Protein AF-A0A0F3NE92-F1 (afdb_monomer)

Sequence (140 aa):
MVESALRANKIVISDRCVDSTVAYQGYGCGIDLDLIYKLNSLVMGIVPDMTFIIDIDIEKALSRATRNGYESNSMDFYHKVRKGFQRIAEEEKHRCVLLRCDDYEENGICDVYSVHNKIVGLLQGVLHNKMDAASSSVKV

Secondary structure (DSSP, 8-state):
-HHHHHHTT-----SS-HHHHIIIIIIIT---HHHHHHHHHHH-----S-EEEEE--HHHHHHHHHHTTPPP--HHHHHHHHHHHHHHHHH-TTTEEEEEGGGGEETTEE-HHHHHHHHHHHHHHHHHHHHHHHHHTT--

Organism: NCBI:txid1359153

Solvent-accessible surface area (backbone atoms only — not comparable to full-atom values): 8251 Å² total; per-residue (Å²): 110,67,67,63,40,49,76,67,75,44,89,82,87,68,93,71,57,72,68,51,52,47,11,46,43,23,42,33,68,64,42,62,56,70,59,50,54,53,52,46,66,72,68,56,88,69,77,74,80,64,44,82,44,80,46,64,60,64,71,66,50,48,62,55,38,52,77,72,70,52,88,80,76,57,70,68,36,53,53,31,22,52,50,30,48,54,48,49,28,68,76,38,57,90,34,30,45,74,43,54,34,80,83,36,47,58,96,89,39,61,39,65,65,58,52,48,53,51,52,50,54,52,49,51,55,53,53,52,54,52,54,54,53,57,65,62,70,70,77,126

pLDDT: mean 87.6, std 12.62, range [37.44, 98.56]

InterPro domains:
  IPR018094 Thymidylate kinase [TIGR00041] (2-99)
  IPR018095 Thymidylate kinase, conserved site [PS01331] (13-25)
  IPR027417 P-loop containing nucleoside triphosphate hydrolase [G3DSA:3.40.50.300] (1-125)
  IPR027417 P-loop containing nucleoside triphosphate hydrolase [SSF52540] (4-111)
  IPR039430 Thymidylate kinase-like domain [PF02223] (3-98)

Mean predicted aligned error: 6.27 Å

Structure (mmCIF, N/CA/C/O backbone):
data_AF-A0A0F3NE92-F1
#
_entry.id   AF-A0A0F3NE92-F1
#
loop_
_atom_site.group_PDB
_atom_site.id
_atom_site.type_symbol
_atom_site.label_atom_id
_atom_site.label_alt_id
_atom_site.label_comp_id
_atom_site.label_asym_id
_atom_site.label_entity_id
_atom_site.label_seq_id
_atom_site.pdbx_PDB_ins_code
_atom_site.Cartn_x
_atom_site.Cartn_y
_atom_site.Cartn_z
_atom_site.occupancy
_atom_site.B_iso_or_equiv
_atom_site.auth_seq_id
_atom_site.auth_comp_id
_atom_site.auth_asym_id
_atom_site.auth_atom_id
_atom_site.pdbx_PDB_model_num
ATOM 1 N N . MET A 1 1 ? -1.813 -14.435 17.115 1.00 70.44 1 MET A N 1
ATOM 2 C CA . MET A 1 1 ? -1.335 -13.302 17.948 1.00 70.44 1 MET A CA 1
ATOM 3 C C . MET A 1 1 ? -2.145 -12.035 17.698 1.00 70.44 1 MET A C 1
ATOM 5 O O . MET A 1 1 ? -2.629 -11.470 18.670 1.00 70.44 1 MET A O 1
ATOM 9 N N . VAL A 1 2 ? -2.343 -11.624 16.436 1.00 86.12 2 VAL A N 1
ATOM 10 C CA . VAL A 1 2 ? -3.159 -10.443 16.080 1.00 86.12 2 VAL A CA 1
ATOM 11 C C . VAL A 1 2 ? -4.584 -10.539 16.638 1.00 86.12 2 VAL A C 1
ATOM 13 O O . VAL A 1 2 ? -4.981 -9.665 17.400 1.00 86.12 2 VAL A O 1
ATOM 16 N N . GLU A 1 3 ? -5.314 -11.632 16.380 1.00 86.00 3 GLU A N 1
ATOM 17 C CA . GLU A 1 3 ? -6.685 -11.807 16.902 1.00 86.00 3 GLU A CA 1
ATOM 18 C C . GLU A 1 3 ? -6.780 -11.664 18.422 1.00 86.00 3 GLU A C 1
ATOM 20 O O . GLU A 1 3 ? -7.681 -11.010 18.935 1.00 86.00 3 GLU A O 1
ATOM 25 N N . SER A 1 4 ? -5.843 -12.265 19.158 1.00 89.19 4 SER A N 1
ATOM 26 C CA . SER A 1 4 ? -5.825 -12.214 20.621 1.00 89.19 4 SER A CA 1
ATOM 27 C C . SER A 1 4 ? -5.629 -10.786 21.136 1.00 89.19 4 SER A C 1
ATOM 29 O O . SER A 1 4 ? -6.253 -10.403 22.121 1.00 89.19 4 SER A O 1
ATOM 31 N N . ALA A 1 5 ? -4.789 -9.988 20.468 1.00 92.50 5 ALA A N 1
ATOM 32 C CA . ALA A 1 5 ? -4.579 -8.584 20.810 1.00 92.50 5 ALA A CA 1
ATOM 33 C C . ALA A 1 5 ? -5.812 -7.727 20.484 1.00 92.50 5 ALA A C 1
ATOM 35 O O . ALA A 1 5 ? -6.217 -6.914 21.313 1.00 92.50 5 ALA A O 1
ATOM 36 N N . LEU A 1 6 ? -6.446 -7.963 19.331 1.00 90.25 6 LEU A N 1
ATOM 37 C CA . LEU A 1 6 ? -7.682 -7.278 18.944 1.00 90.25 6 LEU A CA 1
ATOM 38 C C . LEU A 1 6 ? -8.830 -7.589 19.916 1.00 90.25 6 LEU A C 1
ATOM 40 O O . LEU A 1 6 ? -9.506 -6.673 20.369 1.00 90.25 6 LEU A O 1
ATOM 44 N N . ARG A 1 7 ? -8.996 -8.854 20.332 1.00 90.38 7 ARG A N 1
ATOM 45 C CA . ARG A 1 7 ? -9.980 -9.251 21.363 1.00 90.38 7 ARG A CA 1
ATOM 46 C C . ARG A 1 7 ? -9.712 -8.615 22.729 1.00 90.38 7 ARG A C 1
ATOM 48 O O . ARG A 1 7 ? -10.632 -8.477 23.525 1.00 90.38 7 ARG A O 1
ATOM 55 N N . ALA A 1 8 ? -8.468 -8.227 23.001 1.00 93.62 8 ALA A N 1
ATOM 56 C CA . ALA A 1 8 ? -8.081 -7.485 24.197 1.00 93.62 8 ALA A CA 1
ATOM 57 C C . ALA A 1 8 ? -8.192 -5.955 24.020 1.00 93.62 8 ALA A C 1
ATOM 59 O O . ALA A 1 8 ? -7.600 -5.218 24.809 1.00 93.62 8 ALA A O 1
ATOM 60 N N . ASN A 1 9 ? -8.907 -5.476 22.992 1.00 88.88 9 ASN A N 1
ATOM 61 C CA . ASN A 1 9 ? -9.089 -4.059 22.653 1.00 88.88 9 ASN A CA 1
ATOM 62 C C . ASN A 1 9 ? -7.770 -3.286 22.477 1.00 88.88 9 ASN A C 1
ATOM 64 O O . ASN A 1 9 ? -7.682 -2.100 22.796 1.00 88.88 9 ASN A O 1
ATOM 68 N N . LYS A 1 10 ? -6.723 -3.953 21.978 1.00 91.56 10 LYS A N 1
ATOM 69 C CA . LYS A 1 10 ? -5.442 -3.307 21.673 1.00 91.56 10 LYS A CA 1
ATOM 70 C C . LYS A 1 10 ? -5.392 -2.856 20.220 1.00 91.56 10 LYS A C 1
ATOM 72 O O . LYS A 1 10 ? -5.895 -3.536 19.330 1.00 91.56 10 LYS A O 1
ATOM 77 N N . ILE A 1 11 ? -4.689 -1.752 19.986 1.00 90.94 11 ILE A N 1
ATOM 78 C CA . ILE A 1 11 ? -4.276 -1.344 18.642 1.00 90.94 11 ILE A CA 1
ATOM 79 C C . ILE A 1 11 ? -3.140 -2.268 18.193 1.00 90.94 11 ILE A C 1
ATOM 81 O O . ILE A 1 11 ? -2.167 -2.462 18.924 1.00 90.94 11 ILE A O 1
ATOM 85 N N . VAL A 1 12 ? -3.263 -2.826 16.990 1.00 93.00 12 VAL A N 1
ATOM 86 C CA . VAL A 1 12 ? -2.218 -3.629 16.349 1.00 93.00 12 VAL A CA 1
ATOM 87 C C . VAL A 1 12 ? -1.703 -2.871 15.133 1.00 93.00 12 VAL A C 1
ATOM 89 O O . VAL A 1 12 ? -2.475 -2.528 14.243 1.00 93.00 12 VAL A O 1
ATOM 92 N N . ILE A 1 13 ? -0.396 -2.626 15.098 1.00 93.44 13 ILE A N 1
ATOM 93 C CA . ILE A 1 13 ? 0.297 -2.052 13.943 1.00 93.44 13 ILE A CA 1
ATOM 94 C C . ILE A 1 13 ? 1.075 -3.184 13.282 1.00 93.44 13 ILE A C 1
ATOM 96 O O . ILE A 1 13 ? 1.811 -3.904 13.956 1.00 93.44 13 ILE A O 1
ATOM 100 N N . SER A 1 14 ? 0.890 -3.343 11.976 1.00 93.81 14 SER A N 1
ATOM 101 C CA . SER A 1 14 ? 1.575 -4.354 11.174 1.00 93.81 14 SER A CA 1
ATOM 102 C C . SER A 1 14 ? 2.346 -3.676 10.052 1.00 93.81 14 SER A C 1
ATOM 104 O O . SER A 1 14 ? 1.795 -2.825 9.354 1.00 93.81 14 SER A O 1
ATOM 106 N N . ASP A 1 15 ? 3.602 -4.075 9.862 1.00 94.31 15 ASP A N 1
ATOM 107 C CA . ASP A 1 15 ? 4.331 -3.784 8.631 1.00 94.31 15 ASP A CA 1
ATOM 108 C C . ASP A 1 15 ? 3.927 -4.835 7.593 1.00 94.31 15 ASP A C 1
ATOM 110 O O . ASP A 1 15 ? 4.230 -6.021 7.743 1.00 94.31 15 ASP A O 1
ATOM 114 N N . ARG A 1 16 ? 3.192 -4.384 6.569 1.00 94.06 16 ARG A N 1
ATOM 115 C CA . ARG A 1 16 ? 2.510 -5.201 5.549 1.00 94.06 16 ARG A CA 1
ATOM 116 C C . ARG A 1 16 ? 1.345 -6.040 6.087 1.00 94.06 16 ARG A C 1
ATOM 118 O O . ARG A 1 16 ? 1.194 -6.295 7.282 1.00 94.06 16 ARG A O 1
ATOM 125 N N . CYS A 1 17 ? 0.477 -6.434 5.157 1.00 93.56 17 CYS A N 1
ATOM 126 C CA . CYS A 1 17 ? -0.669 -7.321 5.365 1.00 93.56 17 CYS A CA 1
ATOM 127 C C . CYS A 1 17 ? -1.148 -7.862 3.997 1.00 93.56 17 CYS A C 1
ATOM 129 O O . CYS A 1 17 ? -0.376 -7.872 3.036 1.00 93.56 17 CYS A O 1
ATOM 131 N N . VAL A 1 18 ? -2.417 -8.270 3.882 1.00 93.31 18 VAL A N 1
ATOM 132 C CA . VAL A 1 18 ? -3.021 -8.883 2.680 1.00 93.31 18 VAL A CA 1
ATOM 133 C C . VAL A 1 18 ? -2.810 -8.090 1.394 1.00 93.31 18 VAL A C 1
ATOM 135 O O . VAL A 1 18 ? -2.535 -8.680 0.349 1.00 93.31 18 VAL A O 1
ATOM 138 N N . ASP A 1 19 ? -2.851 -6.760 1.478 1.00 96.19 19 ASP A N 1
ATOM 139 C CA . ASP A 1 19 ? -2.682 -5.869 0.327 1.00 96.19 19 ASP A CA 1
ATOM 140 C C . ASP A 1 19 ? -1.292 -6.028 -0.313 1.00 96.19 19 ASP A C 1
ATOM 142 O O . ASP A 1 19 ? -1.137 -5.908 -1.526 1.00 96.19 19 ASP A O 1
ATOM 146 N N . SER A 1 20 ? -0.272 -6.380 0.481 1.00 96.38 20 SER A N 1
ATOM 147 C CA . SER A 1 20 ? 1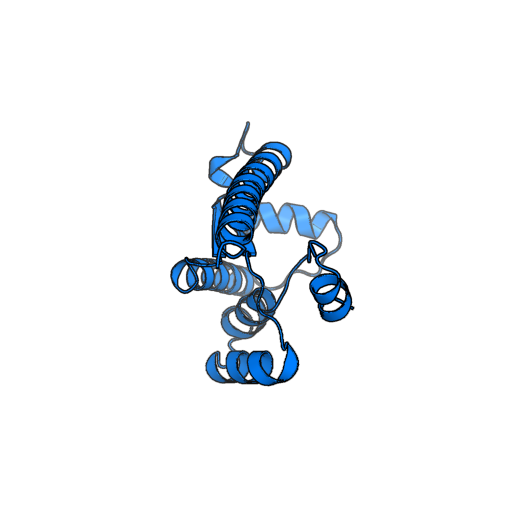.067 -6.668 -0.045 1.00 96.38 20 SER A CA 1
ATOM 148 C C . SER A 1 20 ? 1.098 -7.947 -0.873 1.00 96.38 20 SER A C 1
ATOM 150 O O . SER A 1 20 ? 1.756 -7.968 -1.909 1.00 96.38 20 SER A O 1
ATOM 152 N N . THR A 1 21 ? 0.375 -8.997 -0.475 1.00 96.00 21 THR A N 1
ATOM 153 C CA . THR A 1 21 ? 0.271 -10.223 -1.281 1.00 96.00 21 THR A CA 1
ATOM 154 C C . THR A 1 21 ? -0.399 -9.925 -2.617 1.00 96.00 21 THR A C 1
ATOM 156 O O . THR A 1 21 ? 0.104 -10.343 -3.656 1.00 96.00 21 THR A O 1
ATOM 159 N N . VAL A 1 22 ? -1.482 -9.144 -2.607 1.00 97.12 22 VAL A N 1
ATOM 160 C CA . VAL A 1 22 ? -2.185 -8.726 -3.829 1.00 97.12 22 VAL A CA 1
ATOM 161 C C . VAL A 1 22 ? -1.252 -7.932 -4.750 1.00 97.12 22 VAL A C 1
ATOM 163 O O . VAL A 1 22 ? -1.119 -8.269 -5.924 1.00 97.12 22 VAL A O 1
ATOM 166 N N . ALA A 1 23 ? -0.548 -6.922 -4.232 1.00 98.06 23 ALA A N 1
ATOM 167 C CA . ALA A 1 23 ? 0.344 -6.091 -5.039 1.00 98.06 23 ALA A CA 1
ATOM 168 C C . ALA A 1 23 ? 1.556 -6.868 -5.582 1.00 98.06 23 ALA A C 1
ATOM 170 O O . ALA A 1 23 ? 1.849 -6.806 -6.774 1.00 98.06 23 ALA A O 1
ATOM 171 N N . TYR A 1 24 ? 2.260 -7.622 -4.736 1.00 97.06 24 TYR A N 1
ATOM 172 C CA . TYR A 1 24 ? 3.477 -8.324 -5.150 1.00 97.06 24 TYR A CA 1
ATOM 173 C C . TYR A 1 24 ? 3.182 -9.564 -5.988 1.00 97.06 24 TYR A C 1
ATOM 175 O O . TYR A 1 24 ? 3.768 -9.728 -7.053 1.00 97.06 24 TYR A O 1
ATOM 183 N N . GLN A 1 25 ? 2.273 -10.427 -5.537 1.00 97.44 25 GLN A N 1
ATOM 184 C CA . GLN A 1 25 ? 2.011 -11.688 -6.226 1.00 97.44 25 GLN A CA 1
ATOM 185 C C . GLN A 1 25 ? 1.014 -11.520 -7.367 1.00 97.44 25 GLN A C 1
ATOM 187 O O . GLN A 1 25 ? 1.208 -12.080 -8.442 1.00 97.44 25 GLN A O 1
ATOM 192 N N . GLY A 1 26 ? -0.021 -10.710 -7.163 1.00 98.06 2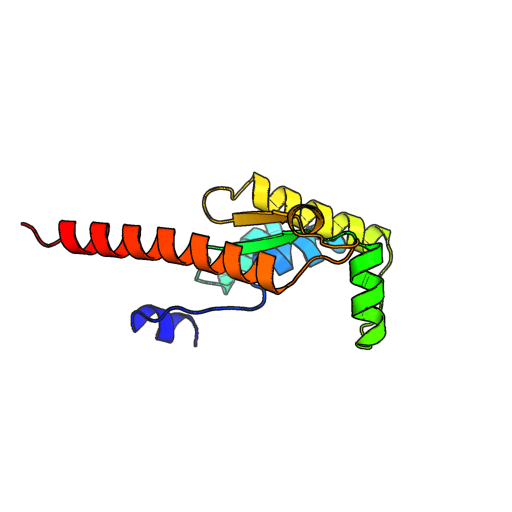6 GLY A N 1
ATOM 193 C CA . GLY A 1 26 ? -1.027 -10.461 -8.186 1.00 98.06 26 GLY A CA 1
ATOM 194 C C . GLY A 1 26 ? -0.478 -9.593 -9.303 1.00 98.06 26 GLY A C 1
ATOM 195 O O . GLY A 1 26 ? -0.307 -10.037 -10.433 1.00 98.06 26 GLY A O 1
ATOM 196 N N . TYR A 1 27 ? -0.132 -8.350 -8.973 1.00 98.06 27 TYR A N 1
ATOM 197 C CA . TYR A 1 27 ? 0.348 -7.410 -9.983 1.00 98.06 27 TYR A CA 1
ATOM 198 C C . TYR A 1 27 ? 1.801 -7.673 -10.383 1.00 98.06 27 TYR A C 1
ATOM 200 O O . TYR A 1 27 ? 2.102 -7.719 -11.573 1.00 98.06 27 TYR A O 1
ATOM 208 N N . GLY A 1 28 ? 2.705 -7.850 -9.415 1.00 97.19 28 GLY A N 1
ATOM 209 C CA . GLY A 1 28 ? 4.128 -8.065 -9.690 1.00 97.19 28 GLY A CA 1
ATOM 210 C C . GLY A 1 28 ? 4.402 -9.376 -10.431 1.00 97.19 28 GLY A C 1
ATOM 211 O O . GLY A 1 28 ? 4.994 -9.358 -11.511 1.00 97.19 28 GLY A O 1
ATOM 212 N N . CYS A 1 29 ? 3.947 -10.503 -9.877 1.00 96.50 29 CYS A N 1
ATOM 213 C CA . CYS A 1 29 ? 4.180 -11.838 -10.444 1.00 96.50 29 CYS A CA 1
ATOM 214 C C . CYS A 1 29 ? 3.126 -12.283 -11.473 1.00 96.50 29 CYS A C 1
ATOM 216 O O . CYS A 1 29 ? 3.335 -13.292 -12.142 1.00 96.50 29 CYS A O 1
ATOM 218 N N . GLY A 1 30 ? 2.011 -11.560 -11.621 1.00 96.75 30 GLY A N 1
ATOM 219 C CA . GLY A 1 30 ? 0.955 -11.900 -12.580 1.00 96.75 30 GLY A CA 1
ATOM 220 C C . GLY A 1 30 ? 0.075 -13.080 -12.161 1.00 96.75 30 GLY A C 1
ATOM 221 O O . GLY A 1 30 ? -0.523 -13.721 -13.024 1.00 96.75 30 GLY A O 1
ATOM 222 N N . ILE A 1 31 ? 0.011 -13.405 -10.866 1.00 97.88 31 ILE A N 1
ATOM 223 C CA . ILE A 1 31 ? -0.911 -14.428 -10.359 1.00 97.88 31 ILE A CA 1
ATOM 224 C C . ILE A 1 31 ? -2.343 -13.887 -10.422 1.00 97.88 31 ILE A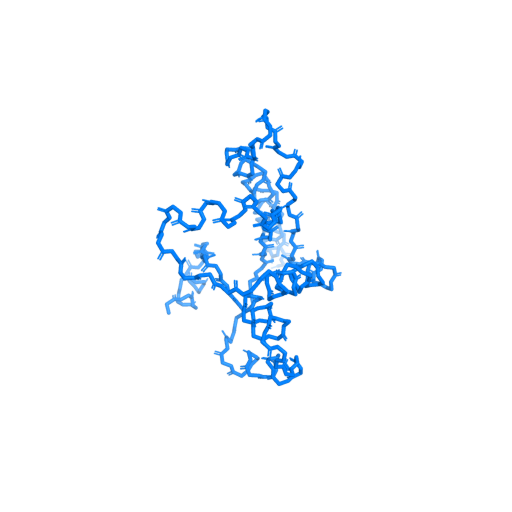 C 1
ATOM 226 O O . ILE A 1 31 ? -2.591 -12.709 -10.169 1.00 97.88 31 ILE A O 1
ATOM 230 N N . ASP A 1 32 ? -3.290 -14.765 -10.745 1.00 97.88 32 ASP A N 1
ATOM 231 C CA . ASP A 1 32 ? -4.710 -14.434 -10.799 1.00 97.88 32 ASP A CA 1
ATOM 232 C C . ASP A 1 32 ? -5.204 -13.778 -9.493 1.00 97.88 32 ASP A C 1
ATOM 234 O O . ASP A 1 32 ? -5.011 -14.306 -8.391 1.00 97.88 32 ASP A O 1
ATOM 238 N N . LEU A 1 33 ? -5.822 -12.598 -9.619 1.00 96.69 33 LEU A N 1
ATOM 239 C CA . LEU A 1 33 ? -6.252 -11.800 -8.470 1.00 96.69 33 LEU A CA 1
ATOM 240 C C . LEU A 1 33 ? -7.404 -12.470 -7.722 1.00 96.69 33 LEU A C 1
ATOM 242 O O . LEU A 1 33 ? -7.396 -12.473 -6.491 1.00 96.69 33 LEU A O 1
ATOM 246 N N . ASP A 1 34 ? -8.344 -13.090 -8.437 1.00 96.75 34 ASP A N 1
ATOM 247 C CA . ASP A 1 34 ? -9.482 -13.781 -7.826 1.00 96.75 34 ASP A CA 1
ATOM 248 C C . ASP A 1 34 ? -9.008 -14.960 -6.970 1.00 96.75 34 ASP A C 1
ATOM 250 O O . ASP A 1 34 ? -9.478 -15.153 -5.843 1.00 96.75 34 ASP A O 1
ATOM 254 N N . LEU A 1 35 ? -8.008 -15.707 -7.450 1.00 96.88 35 LEU A N 1
ATOM 255 C CA . LEU A 1 35 ? -7.335 -16.738 -6.670 1.00 96.88 35 LEU A CA 1
ATOM 256 C C . LEU A 1 35 ? -6.689 -16.164 -5.402 1.00 96.88 35 LEU A C 1
ATOM 258 O O . LEU A 1 35 ? -6.885 -16.725 -4.322 1.00 96.88 35 LEU A O 1
ATOM 262 N N . ILE A 1 36 ? -5.948 -15.056 -5.498 1.00 96.31 36 ILE A N 1
ATOM 263 C CA . ILE A 1 36 ? -5.317 -14.427 -4.326 1.00 96.31 36 ILE A CA 1
ATOM 264 C C . ILE A 1 36 ? -6.372 -13.972 -3.316 1.00 96.31 36 ILE A C 1
ATOM 266 O O . ILE A 1 36 ? -6.235 -14.260 -2.127 1.00 96.31 36 ILE A O 1
ATOM 270 N N . TYR A 1 37 ? -7.432 -13.293 -3.758 1.00 93.44 37 TYR A N 1
ATOM 271 C CA . TYR A 1 37 ? -8.499 -12.836 -2.867 1.00 93.44 37 TYR A CA 1
ATOM 272 C C . TYR A 1 37 ? -9.211 -14.005 -2.191 1.00 93.44 37 TYR A C 1
ATOM 274 O O . TYR A 1 37 ? -9.476 -13.949 -0.988 1.00 93.44 37 TYR A O 1
ATOM 282 N N . LYS A 1 38 ? -9.453 -15.097 -2.923 1.00 94.19 38 LYS A N 1
ATOM 283 C CA . LYS A 1 38 ? -10.031 -16.322 -2.367 1.00 94.19 38 LYS A CA 1
ATOM 284 C C . LYS A 1 38 ? -9.113 -16.976 -1.333 1.00 94.19 38 LYS A C 1
ATOM 286 O O . LYS A 1 38 ? -9.587 -17.413 -0.293 1.00 94.19 38 LYS A O 1
ATOM 291 N N . LEU A 1 39 ? -7.807 -17.044 -1.583 1.00 94.38 39 LEU A N 1
ATOM 292 C CA . LEU A 1 39 ? -6.857 -17.594 -0.611 1.00 94.38 39 LEU A CA 1
ATOM 293 C C . LEU A 1 39 ? -6.746 -16.702 0.630 1.00 94.38 39 LEU A C 1
ATOM 295 O O . LEU A 1 39 ? -6.782 -17.202 1.753 1.00 94.38 39 LEU A O 1
ATOM 299 N N . ASN A 1 40 ? -6.679 -15.384 0.441 1.00 91.44 40 ASN A N 1
ATOM 300 C CA . ASN A 1 40 ? -6.641 -14.429 1.542 1.00 91.44 40 ASN A CA 1
ATOM 301 C C . ASN A 1 40 ? -7.897 -14.538 2.418 1.00 91.44 40 ASN A C 1
ATOM 303 O O . ASN A 1 40 ? -7.768 -14.566 3.640 1.00 91.44 40 ASN A O 1
ATOM 307 N N . SER A 1 41 ? -9.092 -14.659 1.830 1.00 89.31 41 SER A N 1
ATOM 308 C CA . SER A 1 41 ? -10.339 -14.782 2.600 1.00 89.31 41 SER A CA 1
ATOM 309 C C . SER A 1 41 ? -10.437 -16.091 3.389 1.00 89.31 41 SER A C 1
ATOM 311 O O . SER A 1 41 ? -11.028 -16.106 4.466 1.00 89.31 41 SER A O 1
ATOM 313 N N . LEU A 1 42 ? -9.812 -17.168 2.903 1.00 90.44 42 LEU A N 1
ATOM 314 C CA . LEU A 1 42 ? -9.756 -18.452 3.605 1.00 90.44 42 LEU A CA 1
ATOM 315 C C . LEU A 1 42 ? -8.762 -18.460 4.775 1.00 90.44 42 LEU A C 1
ATOM 317 O O . LEU A 1 42 ? -8.990 -19.172 5.750 1.00 90.44 42 LEU A O 1
ATOM 321 N N . VAL A 1 43 ? -7.657 -17.713 4.676 1.00 88.19 43 VAL A N 1
ATOM 322 C CA . VAL A 1 43 ? -6.524 -17.830 5.615 1.00 88.19 43 VAL A CA 1
ATOM 323 C C . VAL A 1 43 ? -6.445 -16.677 6.615 1.00 88.19 43 VAL A C 1
ATOM 325 O O . VAL A 1 43 ? -6.081 -16.898 7.766 1.00 88.19 43 VAL A O 1
ATOM 328 N N . MET A 1 44 ? -6.744 -15.443 6.201 1.00 82.19 44 MET A N 1
ATOM 329 C CA . MET A 1 44 ? -6.360 -14.263 6.985 1.00 82.19 44 MET A CA 1
ATOM 330 C C . MET A 1 44 ? -7.321 -13.919 8.118 1.00 82.19 44 MET A C 1
ATOM 332 O O . MET A 1 44 ? -6.876 -13.293 9.075 1.00 82.19 44 MET A O 1
ATOM 336 N N . GLY A 1 45 ? -8.600 -14.312 8.037 1.00 77.06 45 GLY A N 1
ATOM 337 C CA . GLY A 1 45 ? -9.612 -14.164 9.102 1.00 77.06 45 GLY A CA 1
ATOM 338 C C . GLY A 1 45 ? -9.898 -12.733 9.598 1.00 77.06 45 GLY A C 1
ATOM 339 O O . GLY A 1 45 ? -10.856 -12.515 10.334 1.00 77.06 45 GLY A O 1
ATOM 340 N N . ILE A 1 46 ? -9.080 -11.756 9.202 1.00 85.06 46 ILE A N 1
ATOM 341 C CA . ILE A 1 46 ? -9.044 -10.374 9.666 1.00 85.06 46 ILE A CA 1
ATOM 342 C C . ILE A 1 46 ? -8.662 -9.495 8.477 1.00 85.06 46 ILE A C 1
ATOM 344 O O . ILE A 1 46 ? -7.731 -9.806 7.728 1.00 85.06 46 ILE A O 1
ATOM 348 N N . VAL A 1 47 ? -9.345 -8.362 8.350 1.00 88.38 47 VAL A N 1
ATOM 349 C CA . VAL A 1 47 ? -8.994 -7.281 7.426 1.00 88.38 47 VAL A CA 1
ATOM 350 C C . VAL A 1 47 ? -8.603 -6.059 8.261 1.00 88.38 47 VAL A C 1
ATOM 352 O O . VAL A 1 47 ? -9.276 -5.789 9.259 1.00 88.38 47 VAL A O 1
ATOM 355 N N . PRO A 1 48 ? -7.524 -5.330 7.915 1.00 92.56 48 PRO A N 1
ATOM 356 C CA . PRO A 1 48 ? -7.168 -4.107 8.625 1.00 92.56 48 PRO A CA 1
ATOM 357 C C . PRO A 1 48 ? -8.300 -3.075 8.577 1.00 92.56 48 PRO A C 1
ATOM 359 O O . PRO A 1 48 ? -8.857 -2.821 7.511 1.00 92.56 48 PRO A O 1
ATOM 362 N N . ASP A 1 49 ? -8.578 -2.424 9.710 1.00 92.88 49 ASP A N 1
ATOM 363 C CA . ASP A 1 49 ? -9.462 -1.250 9.753 1.00 92.88 49 ASP A CA 1
ATOM 364 C C . ASP A 1 49 ? -8.922 -0.100 8.890 1.00 92.88 49 ASP A C 1
ATOM 366 O O . ASP A 1 49 ? -9.685 0.694 8.345 1.00 92.88 49 ASP A O 1
ATOM 370 N N . MET A 1 50 ? -7.592 0.015 8.811 1.00 95.12 50 MET A N 1
ATOM 371 C CA . MET A 1 50 ? -6.907 1.065 8.074 1.00 95.12 50 MET A CA 1
ATOM 372 C C . MET A 1 50 ? -5.557 0.570 7.549 1.00 95.12 50 MET A C 1
ATOM 374 O O . MET A 1 50 ? -4.772 -0.018 8.293 1.00 95.12 50 MET A O 1
ATOM 378 N N . THR A 1 51 ? -5.275 0.855 6.281 1.00 96.75 51 THR A N 1
ATOM 379 C CA . THR A 1 51 ? -4.002 0.583 5.608 1.00 96.75 51 THR A CA 1
ATOM 380 C C . THR A 1 51 ? -3.440 1.891 5.061 1.00 96.75 51 THR A C 1
ATOM 382 O O . THR A 1 51 ? -4.091 2.573 4.270 1.00 96.75 51 THR A O 1
ATOM 385 N N . PHE A 1 52 ? -2.204 2.227 5.428 1.00 97.31 52 PHE A N 1
ATOM 386 C CA . PHE A 1 52 ? -1.479 3.344 4.823 1.00 97.31 52 PHE A CA 1
ATOM 387 C C . PHE A 1 52 ? -0.539 2.820 3.743 1.00 97.31 52 PHE A C 1
ATOM 389 O O . PHE A 1 52 ? 0.345 2.011 4.019 1.00 97.31 52 PHE A O 1
ATOM 396 N N . ILE A 1 53 ? -0.732 3.286 2.514 1.00 97.62 53 ILE A N 1
ATOM 397 C CA . ILE A 1 53 ? 0.097 2.932 1.364 1.00 97.62 53 ILE A CA 1
ATOM 398 C C . ILE A 1 53 ? 1.004 4.120 1.077 1.00 97.62 53 ILE A C 1
ATOM 400 O O . ILE A 1 53 ? 0.534 5.176 0.665 1.00 97.62 53 ILE A O 1
ATOM 404 N N . ILE A 1 54 ? 2.301 3.944 1.306 1.00 95.62 54 ILE A N 1
ATOM 405 C CA . ILE A 1 54 ? 3.309 4.977 1.068 1.00 95.62 54 ILE A CA 1
ATOM 406 C C . ILE A 1 54 ? 3.794 4.836 -0.380 1.00 95.62 54 ILE A C 1
ATOM 408 O O . ILE A 1 54 ? 4.561 3.926 -0.695 1.00 95.62 54 ILE A O 1
ATOM 412 N N . ASP A 1 55 ? 3.305 5.706 -1.263 1.00 95.69 55 ASP A N 1
ATOM 413 C CA . ASP A 1 55 ? 3.659 5.727 -2.683 1.00 95.69 55 ASP A CA 1
ATOM 414 C C . ASP A 1 55 ? 4.923 6.555 -2.905 1.00 95.69 55 ASP A C 1
ATOM 416 O O . ASP A 1 55 ? 4.929 7.766 -2.698 1.00 95.69 55 ASP A O 1
ATOM 420 N N . ILE A 1 56 ? 5.989 5.899 -3.349 1.00 92.12 56 ILE A N 1
ATOM 421 C CA . ILE A 1 56 ? 7.295 6.506 -3.600 1.00 92.12 56 ILE A CA 1
ATOM 422 C C . ILE A 1 56 ? 7.733 6.207 -5.031 1.00 92.12 56 ILE A C 1
ATOM 424 O O . ILE A 1 56 ? 7.416 5.154 -5.592 1.00 92.12 56 ILE A O 1
ATOM 428 N N . ASP A 1 57 ? 8.486 7.132 -5.621 1.00 91.06 57 ASP A N 1
ATOM 429 C CA . ASP A 1 57 ? 9.174 6.865 -6.874 1.00 91.06 57 ASP A CA 1
ATOM 430 C C . ASP A 1 57 ? 10.071 5.613 -6.786 1.00 91.06 57 ASP A C 1
ATOM 432 O O . ASP A 1 57 ? 10.758 5.377 -5.788 1.00 91.06 57 ASP A O 1
ATOM 436 N N . ILE A 1 58 ? 10.049 4.792 -7.838 1.00 92.06 58 ILE A N 1
ATOM 437 C CA . ILE A 1 58 ? 10.697 3.475 -7.834 1.00 92.06 58 ILE A CA 1
ATOM 438 C C . ILE A 1 58 ? 12.215 3.622 -7.814 1.00 92.06 58 ILE A C 1
ATOM 440 O O . ILE A 1 58 ? 12.878 2.885 -7.086 1.00 92.06 58 ILE A O 1
ATOM 444 N N . GLU A 1 59 ? 12.779 4.584 -8.545 1.00 89.44 59 GLU A N 1
ATOM 445 C CA . GLU A 1 59 ? 14.227 4.801 -8.561 1.00 89.44 59 GLU A CA 1
ATOM 446 C C . GLU A 1 59 ? 14.708 5.267 -7.183 1.00 89.44 59 GLU A C 1
ATOM 448 O O . GLU A 1 59 ? 15.677 4.724 -6.634 1.00 89.44 59 GLU A O 1
ATOM 453 N N . LYS A 1 60 ? 13.970 6.201 -6.562 1.00 88.25 60 LYS A N 1
ATOM 454 C CA . LYS A 1 60 ? 14.222 6.633 -5.176 1.00 88.25 60 LYS A CA 1
ATOM 455 C C . LYS A 1 60 ? 14.126 5.458 -4.194 1.00 88.25 60 LYS A C 1
ATOM 457 O O . LYS A 1 60 ? 14.972 5.330 -3.304 1.00 88.25 60 LYS A O 1
ATOM 462 N N . ALA A 1 61 ? 13.127 4.587 -4.343 1.00 88.62 61 ALA A N 1
ATOM 463 C CA . ALA A 1 61 ? 12.934 3.422 -3.481 1.00 88.62 61 ALA A CA 1
ATOM 464 C C . ALA A 1 61 ? 14.056 2.385 -3.627 1.00 88.62 61 ALA A C 1
ATOM 466 O O . ALA A 1 61 ? 14.579 1.897 -2.623 1.00 88.62 61 ALA A O 1
ATOM 467 N N . LEU A 1 62 ? 14.473 2.082 -4.858 1.00 87.81 62 LEU A N 1
ATOM 468 C CA . LEU A 1 62 ? 15.540 1.119 -5.130 1.00 87.81 62 LEU A CA 1
ATOM 469 C C . LEU A 1 62 ? 16.899 1.621 -4.655 1.00 87.81 62 LEU A C 1
ATOM 471 O O . LEU A 1 62 ? 17.646 0.859 -4.049 1.00 87.81 62 LEU A O 1
ATOM 475 N N . SER A 1 63 ? 17.188 2.913 -4.816 1.00 85.62 63 SER A N 1
ATOM 476 C CA . SER A 1 63 ? 18.382 3.542 -4.237 1.00 85.62 63 SER A CA 1
ATOM 477 C C . SER A 1 63 ? 18.485 3.307 -2.720 1.00 85.62 63 SER A C 1
ATOM 479 O O . SER A 1 63 ? 19.566 3.018 -2.199 1.00 85.62 63 SER A O 1
ATOM 481 N N . ARG A 1 64 ? 17.351 3.350 -2.002 1.00 82.69 64 ARG A N 1
ATOM 482 C CA . ARG A 1 64 ? 17.281 3.037 -0.563 1.00 82.69 64 ARG A CA 1
ATOM 483 C C . ARG A 1 64 ? 17.419 1.534 -0.291 1.00 82.69 64 ARG A C 1
ATOM 485 O O . ARG A 1 64 ? 18.140 1.155 0.627 1.00 82.69 64 ARG A O 1
ATOM 492 N N . ALA A 1 65 ? 16.757 0.684 -1.074 1.00 81.56 65 ALA A N 1
ATOM 493 C CA . ALA A 1 65 ? 16.747 -0.767 -0.876 1.00 81.56 65 ALA A CA 1
ATOM 494 C C . ALA A 1 65 ? 18.120 -1.418 -1.121 1.00 81.56 65 ALA A C 1
ATOM 496 O O . ALA A 1 65 ? 18.555 -2.246 -0.321 1.00 81.56 65 ALA A O 1
ATOM 497 N N . THR A 1 66 ? 18.836 -0.993 -2.167 1.00 76.25 66 THR A N 1
ATOM 498 C CA . THR A 1 66 ? 20.177 -1.498 -2.502 1.00 76.25 66 THR A CA 1
ATOM 499 C C . THR A 1 66 ? 21.179 -1.219 -1.382 1.00 76.25 66 THR A C 1
ATOM 501 O O . THR A 1 66 ? 21.996 -2.076 -1.057 1.00 76.25 66 THR A O 1
ATOM 504 N N . ARG A 1 67 ? 21.080 -0.058 -0.717 1.00 74.44 67 ARG A N 1
ATOM 505 C CA . ARG A 1 67 ? 21.907 0.262 0.465 1.00 74.44 67 ARG A CA 1
ATOM 506 C C . ARG A 1 67 ? 21.678 -0.701 1.633 1.00 74.44 67 ARG A C 1
ATOM 508 O O . ARG A 1 67 ? 22.580 -0.887 2.440 1.00 74.44 67 ARG A O 1
ATOM 515 N N . ASN A 1 68 ? 20.499 -1.317 1.697 1.00 71.31 68 ASN A N 1
ATOM 516 C CA . ASN A 1 68 ? 20.103 -2.252 2.746 1.00 71.31 68 ASN A CA 1
ATOM 517 C C . ASN A 1 68 ? 20.287 -3.729 2.343 1.00 71.31 68 ASN A C 1
ATOM 519 O O . ASN A 1 68 ? 19.856 -4.607 3.085 1.00 71.31 68 ASN A O 1
ATOM 523 N N . GLY A 1 69 ? 20.903 -4.016 1.187 1.00 63.75 69 GLY A N 1
ATOM 524 C CA . GLY A 1 69 ? 21.230 -5.382 0.760 1.00 63.75 69 GLY A CA 1
ATOM 525 C C . GLY A 1 69 ? 20.051 -6.211 0.234 1.00 63.75 69 GLY A C 1
ATOM 526 O O . GLY A 1 69 ? 20.123 -7.436 0.257 1.00 63.75 69 GLY A O 1
ATOM 527 N N . TYR A 1 70 ? 18.968 -5.576 -0.225 1.00 67.38 70 TYR A N 1
ATOM 528 C CA . TYR A 1 70 ? 17.836 -6.284 -0.834 1.00 67.38 70 TYR A CA 1
ATOM 529 C C . TYR A 1 70 ? 18.125 -6.659 -2.296 1.00 67.38 70 TYR A C 1
ATOM 531 O O . TYR A 1 70 ? 18.543 -5.803 -3.077 1.00 67.38 70 TYR A O 1
ATOM 539 N N . GLU A 1 71 ? 17.853 -7.911 -2.680 1.00 61.03 71 GLU A N 1
ATOM 540 C CA . GLU A 1 71 ? 17.921 -8.347 -4.081 1.00 61.03 71 GLU A CA 1
ATOM 541 C C . GLU A 1 71 ? 16.876 -7.614 -4.936 1.00 61.03 71 GLU A C 1
ATOM 543 O O . GLU A 1 71 ? 15.695 -7.522 -4.579 1.00 61.03 7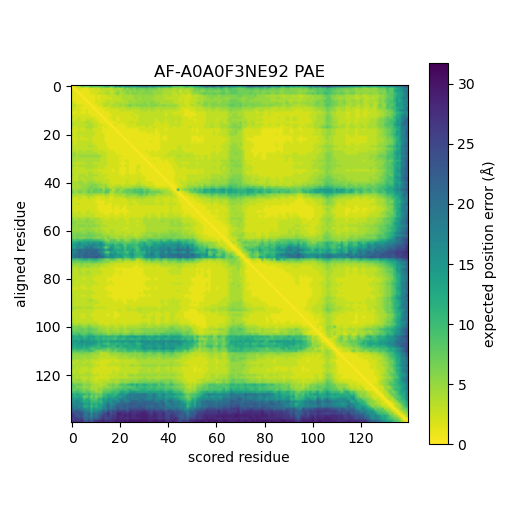1 GLU A O 1
ATOM 548 N N . SER A 1 72 ? 17.318 -7.070 -6.071 1.00 70.25 72 SER A N 1
ATOM 549 C CA . SER A 1 72 ? 16.468 -6.302 -6.974 1.00 70.25 72 SER A CA 1
ATOM 550 C C . SER A 1 72 ? 15.755 -7.210 -7.978 1.00 70.25 72 SER A C 1
ATOM 552 O O . SER A 1 72 ? 16.369 -7.979 -8.714 1.00 70.25 72 SER A O 1
ATOM 554 N N . ASN A 1 73 ? 14.430 -7.085 -8.040 1.00 85.25 73 ASN A N 1
ATOM 555 C CA . ASN A 1 73 ? 13.648 -7.554 -9.184 1.00 85.25 73 ASN A CA 1
ATOM 556 C C . ASN A 1 73 ? 13.793 -6.568 -10.363 1.00 85.25 73 ASN A C 1
ATOM 558 O O . ASN A 1 73 ? 14.480 -5.548 -10.267 1.00 85.25 73 ASN A O 1
ATOM 562 N N . SER A 1 74 ? 13.150 -6.852 -11.498 1.00 90.44 74 SER A N 1
ATOM 563 C CA . SER A 1 74 ? 13.161 -5.934 -12.644 1.00 90.44 74 SER A CA 1
ATOM 564 C C . SER A 1 74 ? 12.395 -4.632 -12.356 1.00 90.44 74 SER A C 1
ATOM 566 O O . SER A 1 74 ? 11.460 -4.601 -11.557 1.00 90.44 74 SER A O 1
ATOM 568 N N . MET A 1 75 ? 12.742 -3.546 -13.056 1.00 91.62 75 MET A N 1
ATOM 569 C CA . MET A 1 75 ? 11.978 -2.288 -12.989 1.00 91.62 75 MET A CA 1
ATOM 570 C C . MET A 1 75 ? 10.500 -2.495 -13.339 1.00 91.62 75 MET A C 1
ATOM 572 O O . MET A 1 75 ? 9.627 -1.974 -12.650 1.00 91.62 75 MET A O 1
ATOM 576 N N . ASP A 1 76 ? 10.213 -3.297 -14.369 1.00 94.75 76 ASP A N 1
ATOM 577 C CA . ASP A 1 76 ? 8.845 -3.640 -14.780 1.00 94.75 76 ASP A CA 1
ATOM 578 C C . ASP A 1 76 ? 8.047 -4.293 -13.640 1.00 94.75 76 ASP A C 1
ATOM 580 O O . ASP A 1 76 ? 6.902 -3.915 -13.390 1.00 94.75 76 ASP A O 1
ATOM 584 N N . PHE A 1 77 ? 8.673 -5.200 -12.882 1.00 95.38 77 PHE A N 1
ATOM 585 C CA . PHE A 1 77 ? 8.060 -5.786 -11.693 1.00 95.38 77 PHE A CA 1
ATOM 586 C C . PHE A 1 77 ? 7.664 -4.704 -10.682 1.00 95.38 77 PHE A C 1
ATOM 588 O O . PHE A 1 77 ? 6.509 -4.647 -10.263 1.00 95.38 77 PHE A O 1
ATOM 595 N N . TYR A 1 78 ? 8.575 -3.794 -10.330 1.00 95.06 78 TYR A N 1
ATOM 596 C CA . TYR A 1 78 ? 8.272 -2.729 -9.369 1.00 95.06 78 TYR A CA 1
ATOM 597 C C . TYR A 1 78 ? 7.219 -1.741 -9.881 1.00 95.06 78 TYR A C 1
ATOM 599 O O . TYR A 1 78 ? 6.376 -1.300 -9.098 1.00 95.06 78 TYR A O 1
ATOM 607 N N . HIS A 1 79 ? 7.198 -1.442 -11.184 1.00 96.25 79 HIS A N 1
ATOM 608 C CA . HIS A 1 79 ? 6.130 -0.648 -11.795 1.00 96.25 79 HIS A CA 1
ATOM 609 C C . HIS A 1 79 ? 4.766 -1.322 -11.648 1.00 96.25 79 HIS A C 1
ATOM 611 O O . HIS A 1 79 ? 3.795 -0.660 -11.273 1.00 96.25 79 HIS A O 1
ATOM 617 N N . LYS A 1 80 ? 4.685 -2.637 -11.875 1.00 97.94 80 LYS A N 1
ATOM 618 C CA . LYS A 1 80 ? 3.448 -3.399 -11.671 1.00 97.94 80 LYS A CA 1
ATOM 619 C C . LYS A 1 80 ? 3.029 -3.420 -10.205 1.00 97.94 80 LYS A C 1
ATOM 621 O O . LYS A 1 80 ? 1.867 -3.152 -9.920 1.00 97.94 80 LYS A O 1
ATOM 626 N N . VAL A 1 81 ? 3.960 -3.657 -9.279 1.00 97.62 81 VAL A N 1
ATOM 627 C CA . VAL A 1 81 ? 3.678 -3.635 -7.833 1.00 97.62 81 VAL A CA 1
ATOM 628 C C . VAL A 1 81 ? 3.150 -2.268 -7.392 1.00 97.62 81 VAL A C 1
ATOM 630 O O . VAL A 1 81 ? 2.113 -2.199 -6.733 1.00 97.62 81 VAL A O 1
ATOM 633 N N . ARG A 1 82 ? 3.812 -1.173 -7.793 1.00 97.69 82 ARG A N 1
ATOM 634 C CA . ARG A 1 82 ? 3.373 0.200 -7.491 1.00 97.69 82 ARG A CA 1
ATOM 635 C C . ARG A 1 82 ? 1.969 0.467 -8.033 1.00 97.69 82 ARG A C 1
ATOM 637 O O . ARG A 1 82 ? 1.109 0.944 -7.296 1.00 97.69 82 ARG A O 1
ATOM 644 N N . LYS A 1 83 ? 1.712 0.090 -9.290 1.00 98.06 83 LYS A N 1
ATOM 645 C CA . LYS A 1 83 ? 0.382 0.195 -9.907 1.00 98.06 83 LYS A CA 1
ATOM 646 C C . LYS A 1 83 ? -0.668 -0.619 -9.144 1.00 98.06 83 LYS A C 1
ATOM 648 O O . LYS A 1 83 ? -1.784 -0.144 -8.960 1.00 98.06 83 LYS A O 1
ATOM 653 N N . GLY A 1 84 ? -0.310 -1.812 -8.671 1.00 98.31 84 GLY A N 1
ATOM 654 C CA . GLY A 1 84 ? -1.175 -2.649 -7.843 1.00 98.31 84 GLY A CA 1
ATOM 655 C C . GLY A 1 84 ? -1.578 -1.963 -6.543 1.00 98.31 84 GLY A C 1
ATOM 656 O O . GLY A 1 84 ? -2.761 -1.894 -6.229 1.00 98.31 84 GLY A O 1
ATOM 657 N N . PHE A 1 85 ? -0.623 -1.371 -5.826 1.00 98.56 85 PHE A N 1
ATOM 658 C CA . PHE A 1 85 ? -0.919 -0.595 -4.619 1.00 98.56 85 PHE A CA 1
ATOM 659 C C . PHE A 1 85 ? -1.810 0.622 -4.885 1.00 98.56 85 PHE A C 1
ATOM 661 O O . PHE A 1 85 ? -2.754 0.861 -4.133 1.00 98.56 85 PHE A O 1
ATOM 668 N N . GLN A 1 86 ? -1.549 1.370 -5.959 1.00 98.25 86 GLN A N 1
ATOM 669 C CA . GLN A 1 86 ? -2.396 2.498 -6.358 1.00 98.25 86 GLN A CA 1
ATOM 670 C C . GLN A 1 86 ? -3.831 2.036 -6.647 1.00 98.25 86 GLN A C 1
ATOM 672 O O . GLN A 1 86 ? -4.781 2.645 -6.162 1.00 98.25 86 GLN A O 1
ATOM 677 N N . ARG A 1 87 ? -3.991 0.910 -7.351 1.00 98.31 87 ARG A N 1
ATOM 678 C CA . ARG A 1 87 ? -5.303 0.333 -7.646 1.00 98.31 87 ARG A CA 1
ATOM 679 C C . ARG A 1 87 ? -6.036 -0.141 -6.391 1.00 98.31 87 ARG A C 1
ATOM 681 O O . ARG A 1 87 ? -7.209 0.176 -6.228 1.00 98.31 87 ARG A O 1
ATOM 688 N N . ILE A 1 88 ? -5.341 -0.817 -5.475 1.00 98.00 88 ILE A N 1
ATOM 689 C CA . ILE A 1 88 ? -5.901 -1.217 -4.176 1.00 98.00 88 ILE A CA 1
ATOM 690 C C . ILE A 1 88 ? -6.392 0.018 -3.409 1.00 98.00 88 ILE A C 1
ATOM 692 O O . ILE A 1 88 ? -7.492 0.002 -2.868 1.00 98.00 88 ILE A O 1
ATOM 696 N N . ALA A 1 89 ? -5.621 1.110 -3.389 1.00 98.12 89 ALA A N 1
ATOM 697 C CA . ALA A 1 89 ? -6.041 2.345 -2.728 1.00 98.12 89 ALA A CA 1
ATOM 698 C C . ALA A 1 89 ? -7.298 2.967 -3.361 1.00 98.12 89 ALA A C 1
ATOM 700 O O . ALA A 1 89 ? -8.110 3.570 -2.661 1.00 98.12 89 ALA A O 1
ATOM 701 N N . GLU A 1 90 ? -7.464 2.832 -4.678 1.00 97.81 90 GLU A N 1
ATOM 702 C CA . GLU A 1 90 ? -8.635 3.322 -5.409 1.00 97.81 90 GLU A CA 1
ATOM 703 C C . GLU A 1 90 ? -9.891 2.470 -5.191 1.00 97.81 90 GLU A C 1
ATOM 705 O O . GLU A 1 90 ? -10.990 3.025 -5.121 1.00 97.81 90 GLU A O 1
ATOM 710 N N . GLU A 1 91 ? -9.748 1.150 -5.100 1.00 96.94 91 GLU A N 1
ATOM 711 C CA . GLU A 1 91 ? -10.865 0.217 -4.897 1.00 96.94 91 GLU A CA 1
ATOM 712 C C . GLU A 1 91 ? -11.301 0.176 -3.426 1.00 96.94 91 GLU A C 1
ATOM 714 O O . GLU A 1 91 ? -12.490 0.162 -3.115 1.00 96.94 91 GLU A O 1
ATOM 719 N N . GLU A 1 92 ? -10.344 0.271 -2.504 1.00 96.31 92 GLU A N 1
ATOM 720 C CA . GLU A 1 92 ? -10.547 0.085 -1.067 1.00 96.31 92 GLU A CA 1
ATOM 721 C C . GLU A 1 92 ? -10.487 1.415 -0.299 1.00 96.31 92 GLU A C 1
ATOM 723 O O . GLU A 1 92 ? -10.040 1.464 0.847 1.00 96.31 92 GLU A O 1
ATOM 728 N N . LYS A 1 93 ? -10.963 2.516 -0.903 1.00 96.56 93 LYS A N 1
ATOM 729 C CA . LYS A 1 93 ? -10.910 3.892 -0.344 1.00 96.56 93 LYS A CA 1
ATOM 730 C C . LYS A 1 93 ? -11.478 4.045 1.070 1.00 96.56 93 LYS A C 1
ATOM 732 O O . LYS A 1 93 ? -11.188 5.027 1.745 1.00 96.56 93 LYS A O 1
ATOM 737 N N . HIS A 1 94 ? -12.319 3.110 1.502 1.00 94.75 94 HIS A N 1
ATOM 738 C CA . HIS A 1 94 ? -12.912 3.105 2.835 1.00 94.75 94 HIS A CA 1
ATOM 739 C C . HIS A 1 94 ? -11.915 2.713 3.941 1.00 94.75 94 HIS A C 1
ATOM 741 O O . HIS A 1 94 ? -12.110 3.113 5.085 1.00 94.75 94 HIS A O 1
ATOM 747 N N . ARG A 1 95 ? -10.856 1.955 3.613 1.00 95.06 95 ARG A N 1
ATOM 748 C CA . ARG A 1 95 ? -9.823 1.492 4.560 1.00 95.06 95 ARG A CA 1
ATOM 749 C C . ARG A 1 95 ? -8.398 1.844 4.130 1.00 95.06 95 ARG A C 1
ATOM 751 O O . ARG A 1 95 ? -7.507 1.905 4.969 1.00 95.06 95 ARG A O 1
ATOM 758 N N . CYS A 1 96 ? -8.157 2.082 2.844 1.00 97.62 96 CYS A N 1
ATOM 759 C CA . CYS A 1 96 ? -6.835 2.371 2.301 1.00 97.62 96 CYS A CA 1
ATOM 760 C C . CYS A 1 96 ? -6.632 3.873 2.092 1.00 97.62 96 CYS A C 1
ATOM 762 O O . CYS A 1 96 ? -7.432 4.538 1.438 1.00 97.62 96 CYS A O 1
ATOM 764 N N . VAL A 1 97 ? -5.509 4.391 2.588 1.00 97.06 97 VAL A N 1
ATOM 765 C CA . VAL A 1 97 ? -5.072 5.773 2.372 1.00 97.06 97 VAL A CA 1
ATOM 766 C C . VAL A 1 97 ? -3.751 5.771 1.618 1.00 97.06 97 VAL A C 1
ATOM 768 O O . VAL A 1 97 ? -2.741 5.284 2.127 1.00 97.06 97 VAL A O 1
ATOM 771 N N . LEU A 1 98 ? -3.757 6.340 0.412 1.00 97.12 98 LEU A N 1
ATOM 772 C CA . LEU A 1 98 ? -2.550 6.559 -0.380 1.00 97.12 98 LEU A CA 1
ATOM 773 C C . LEU A 1 98 ? -1.851 7.841 0.087 1.00 97.12 98 LEU A C 1
ATOM 775 O O . LEU A 1 98 ? -2.434 8.922 0.034 1.00 97.12 98 LEU A O 1
ATOM 779 N N . LEU A 1 99 ? -0.602 7.720 0.520 1.00 95.94 99 LEU A N 1
ATOM 780 C CA . LEU A 1 99 ? 0.268 8.825 0.906 1.00 95.94 99 LEU A CA 1
ATOM 781 C C . LEU A 1 99 ? 1.376 8.937 -0.135 1.00 95.94 99 LEU A C 1
ATOM 783 O O . LEU A 1 99 ? 2.247 8.073 -0.195 1.00 95.94 99 LEU A O 1
ATOM 787 N N . ARG A 1 100 ? 1.343 9.979 -0.968 1.00 93.81 100 ARG A N 1
ATOM 788 C CA . ARG A 1 100 ? 2.394 10.206 -1.962 1.00 93.81 100 ARG A CA 1
ATOM 789 C C . ARG A 1 100 ? 3.587 10.848 -1.276 1.00 93.81 100 ARG A C 1
ATOM 791 O O . ARG A 1 100 ? 3.466 11.933 -0.725 1.00 93.81 100 ARG A O 1
ATOM 798 N N . CYS A 1 101 ? 4.736 10.187 -1.317 1.00 90.25 101 CYS A N 1
ATOM 799 C CA . CYS A 1 101 ? 5.982 10.703 -0.762 1.00 90.25 101 CYS A CA 1
ATOM 800 C C . CYS A 1 101 ? 6.345 12.082 -1.323 1.00 90.25 101 CYS A C 1
ATOM 802 O O . CYS A 1 101 ? 6.867 12.902 -0.572 1.00 90.25 101 CYS A O 1
ATOM 804 N N . ASP A 1 102 ? 6.013 12.328 -2.593 1.00 87.38 102 ASP A N 1
ATOM 805 C CA . ASP A 1 102 ? 6.238 13.593 -3.299 1.00 87.38 102 ASP A CA 1
ATOM 806 C C . ASP A 1 102 ? 5.536 14.791 -2.616 1.00 87.38 102 ASP A C 1
ATOM 808 O O . ASP A 1 102 ? 6.040 15.910 -2.670 1.00 87.38 102 ASP A O 1
ATOM 812 N N . ASP A 1 103 ? 4.427 14.559 -1.899 1.00 87.62 103 ASP A N 1
ATOM 813 C CA . ASP A 1 103 ? 3.693 15.599 -1.155 1.00 87.62 103 ASP A CA 1
ATOM 814 C C . ASP A 1 103 ? 4.402 16.008 0.153 1.00 87.62 103 ASP A C 1
ATOM 816 O O . ASP A 1 103 ? 4.008 16.975 0.808 1.00 87.62 103 ASP A O 1
ATOM 820 N N . TYR A 1 104 ? 5.429 15.255 0.554 1.00 86.06 104 TYR A N 1
ATOM 821 C CA . TYR A 1 104 ? 6.169 15.410 1.809 1.00 86.06 104 TYR A CA 1
ATOM 822 C C . TYR A 1 104 ? 7.672 15.588 1.566 1.00 86.06 104 TYR A C 1
ATOM 824 O O . TYR A 1 104 ? 8.485 15.257 2.433 1.00 86.06 104 TYR A O 1
ATOM 832 N N . GLU A 1 105 ? 8.066 16.035 0.372 1.00 82.62 105 GLU A N 1
ATOM 833 C CA . GLU A 1 105 ? 9.475 16.252 0.058 1.00 82.62 105 GLU A CA 1
ATOM 834 C C . GLU A 1 105 ? 9.969 17.619 0.506 1.00 82.62 105 GLU A C 1
ATOM 836 O O . GLU A 1 105 ? 9.406 18.657 0.163 1.00 82.62 105 GLU A O 1
ATOM 841 N N . GLU A 1 106 ? 11.109 17.604 1.188 1.00 74.56 106 GLU A N 1
ATOM 842 C CA . GLU A 1 106 ? 11.941 18.777 1.402 1.00 74.56 106 GLU A CA 1
ATOM 843 C C . GLU A 1 106 ? 13.304 18.499 0.753 1.00 74.56 106 GLU A C 1
ATOM 845 O O . GLU A 1 106 ? 13.935 17.471 1.001 1.00 74.56 106 GLU A O 1
ATOM 850 N N . ASN A 1 107 ? 13.744 19.377 -0.155 1.00 76.06 107 ASN A N 1
ATOM 851 C CA . ASN A 1 107 ? 14.990 19.214 -0.923 1.00 76.06 107 ASN A CA 1
ATOM 852 C C . ASN A 1 107 ? 15.093 17.888 -1.717 1.00 76.06 107 ASN A C 1
ATOM 854 O O . ASN A 1 107 ? 16.175 17.314 -1.846 1.00 76.06 107 ASN A O 1
ATOM 858 N N . GLY A 1 108 ? 13.972 17.389 -2.256 1.00 71.00 108 GLY A N 1
ATOM 859 C CA . GLY A 1 108 ? 13.926 16.157 -3.062 1.00 71.00 108 GLY A CA 1
ATOM 860 C C . GLY A 1 108 ? 14.054 14.862 -2.252 1.00 71.00 108 GLY A C 1
ATOM 861 O O . GLY A 1 108 ? 14.262 13.787 -2.820 1.00 71.00 108 GLY A O 1
ATOM 862 N N . ILE A 1 109 ? 13.951 14.957 -0.925 1.00 73.25 109 ILE A N 1
ATOM 863 C CA . ILE A 1 109 ? 13.910 13.817 -0.018 1.00 73.25 109 ILE A CA 1
ATOM 864 C C . ILE A 1 109 ? 12.551 13.826 0.668 1.00 73.25 109 ILE A C 1
ATOM 866 O O . ILE A 1 109 ? 12.216 14.769 1.379 1.00 73.25 109 ILE A O 1
ATOM 870 N N . CYS A 1 110 ? 11.783 12.753 0.489 1.00 78.94 110 CYS A N 1
ATOM 871 C CA . CYS A 1 110 ? 10.588 12.536 1.294 1.00 78.94 110 CYS A CA 1
ATOM 872 C C . CYS A 1 110 ? 10.966 12.414 2.773 1.00 78.94 110 CYS A C 1
ATOM 874 O O . CYS A 1 110 ? 11.685 11.477 3.153 1.00 78.94 110 CYS A O 1
ATOM 876 N N . ASP A 1 111 ? 10.478 13.363 3.571 1.00 85.44 111 ASP A N 1
ATOM 877 C CA . ASP A 1 111 ? 10.699 13.428 5.005 1.00 85.44 111 ASP A CA 1
ATOM 878 C C . ASP A 1 111 ? 9.819 12.404 5.733 1.00 85.44 111 ASP A C 1
ATOM 880 O O . ASP A 1 111 ? 8.584 12.439 5.705 1.00 85.44 111 ASP A O 1
ATOM 884 N N . VAL A 1 112 ? 10.483 11.479 6.425 1.00 86.50 112 VAL A N 1
ATOM 885 C CA . VAL A 1 112 ? 9.826 10.419 7.196 1.00 86.50 112 VAL A CA 1
ATOM 886 C C . VAL A 1 112 ? 8.981 11.012 8.325 1.00 86.50 112 VAL A C 1
ATOM 888 O O . VAL A 1 112 ? 7.919 10.464 8.627 1.00 86.50 112 VAL A O 1
ATOM 891 N N . TYR A 1 113 ? 9.401 12.131 8.925 1.00 89.62 113 TYR A N 1
ATOM 892 C CA . TYR A 1 113 ? 8.653 12.760 10.014 1.00 89.62 113 TYR A CA 1
ATOM 893 C C . TYR A 1 113 ? 7.335 13.362 9.530 1.00 89.62 113 TYR A C 1
ATOM 895 O O . TYR A 1 113 ? 6.311 13.199 10.189 1.00 89.62 113 TYR A O 1
ATOM 903 N N . SER A 1 114 ? 7.318 13.982 8.355 1.00 90.62 114 SER A N 1
ATOM 904 C CA . SER A 1 114 ? 6.109 14.523 7.733 1.00 90.62 114 SER A CA 1
ATOM 905 C C . SER A 1 114 ? 5.089 13.429 7.405 1.00 90.62 114 SER A C 1
ATOM 907 O O . SER A 1 114 ? 3.912 13.556 7.759 1.00 90.62 114 SER A O 1
ATOM 909 N N . VAL A 1 115 ? 5.536 12.305 6.830 1.00 92.25 115 VAL A N 1
ATOM 910 C CA . VAL A 1 115 ? 4.672 11.133 6.592 1.00 92.25 115 VAL A CA 1
ATOM 911 C C . VAL A 1 115 ? 4.160 10.557 7.916 1.00 92.25 115 VAL A C 1
ATOM 913 O O . VAL A 1 115 ? 2.966 10.285 8.055 1.00 92.25 115 VAL A O 1
ATOM 916 N N . HIS A 1 116 ? 5.035 10.414 8.916 1.00 92.75 116 HIS A N 1
ATOM 917 C CA . HIS A 1 116 ? 4.667 9.934 10.248 1.00 92.75 116 HIS A CA 1
ATOM 918 C C . HIS A 1 116 ? 3.596 10.819 10.898 1.00 92.75 116 HIS A C 1
ATOM 920 O O . HIS A 1 116 ? 2.556 10.315 11.323 1.00 92.75 116 HIS A O 1
ATOM 926 N N . ASN A 1 117 ? 3.809 12.135 10.923 1.00 93.38 117 ASN A N 1
ATOM 927 C CA . ASN A 1 117 ? 2.872 13.099 11.494 1.00 93.38 117 ASN A CA 1
ATOM 928 C C . ASN A 1 117 ? 1.514 13.040 10.789 1.00 93.38 117 ASN A C 1
ATOM 930 O O . ASN A 1 117 ? 0.471 13.100 11.444 1.00 93.38 117 ASN A O 1
ATOM 934 N N . LYS A 1 118 ? 1.508 12.850 9.463 1.00 93.94 118 LYS A N 1
ATOM 935 C CA . LYS A 1 118 ? 0.271 12.651 8.708 1.00 93.94 118 LYS A CA 1
ATOM 936 C C . LYS A 1 118 ? -0.468 11.385 9.141 1.00 93.94 118 LYS A C 1
ATOM 938 O O . LYS A 1 118 ? -1.675 11.452 9.378 1.00 93.94 118 LYS A O 1
ATOM 943 N N . ILE A 1 119 ? 0.232 10.254 9.250 1.00 94.75 119 ILE A N 1
ATOM 944 C CA . ILE A 1 119 ? -0.347 8.977 9.694 1.00 94.75 119 ILE A CA 1
ATOM 945 C C . ILE A 1 119 ? -0.925 9.116 11.105 1.00 94.75 119 ILE A C 1
ATOM 947 O O . ILE A 1 119 ? -2.074 8.743 11.332 1.00 94.75 119 ILE A O 1
ATOM 951 N N . VAL A 1 120 ? -0.167 9.699 12.038 1.00 94.25 120 VAL A N 1
ATOM 952 C CA . VAL A 1 120 ? -0.615 9.916 13.422 1.00 94.25 120 VAL A CA 1
ATOM 953 C C . VAL A 1 120 ? -1.861 10.796 13.466 1.00 94.25 120 VAL A C 1
ATOM 955 O O . VAL A 1 120 ? -2.824 10.433 14.138 1.00 94.25 120 VAL A O 1
ATOM 958 N N . GLY A 1 121 ? -1.894 11.902 12.716 1.00 93.94 121 GLY A N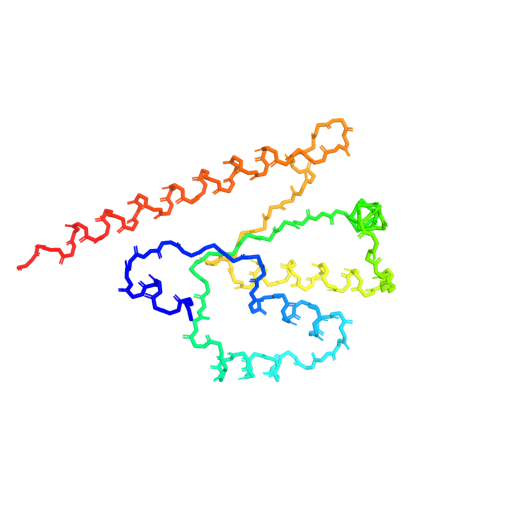 1
ATOM 959 C CA . GLY A 1 121 ? -3.067 12.779 12.660 1.00 93.94 121 GLY A CA 1
ATOM 960 C C . GLY A 1 121 ? -4.315 12.076 12.113 1.00 93.94 121 GLY A C 1
ATOM 961 O O . GLY A 1 121 ? -5.407 12.231 12.659 1.00 93.94 121 GLY A O 1
ATOM 962 N N . LEU A 1 122 ? -4.160 11.246 11.075 1.00 92.19 122 LEU A N 1
ATOM 963 C CA . LEU A 1 122 ? -5.258 10.440 10.531 1.00 92.19 122 LEU A CA 1
ATOM 964 C C . LEU A 1 122 ? -5.748 9.390 11.539 1.00 92.19 122 LEU A C 1
ATOM 966 O O . LEU A 1 122 ? -6.953 9.265 11.753 1.00 92.19 122 LEU A O 1
ATOM 970 N N . LEU A 1 123 ? -4.828 8.683 12.202 1.00 90.88 123 LEU A N 1
ATOM 971 C CA . LEU A 1 123 ? -5.163 7.702 13.237 1.00 90.88 123 LEU A CA 1
ATOM 972 C C . LEU A 1 123 ? -5.890 8.345 14.420 1.00 90.88 123 LEU A C 1
ATOM 974 O O . LEU A 1 1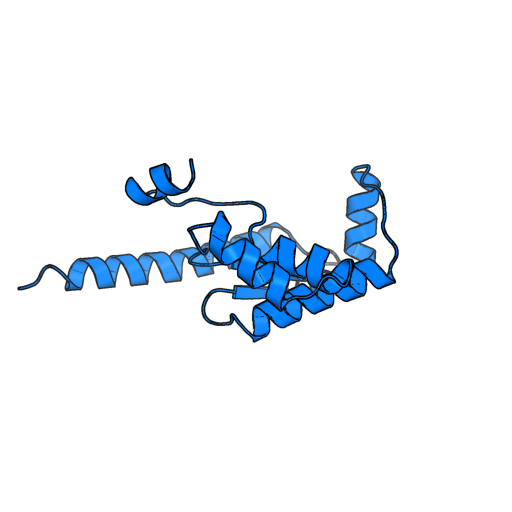23 ? -6.893 7.808 14.882 1.00 90.88 123 LEU A O 1
ATOM 978 N N . GLN A 1 124 ? -5.432 9.508 14.889 1.00 90.44 124 GLN A N 1
ATOM 979 C CA . GLN A 1 124 ? -6.095 10.247 15.963 1.00 90.44 124 GLN A CA 1
ATOM 980 C C . GLN A 1 124 ? -7.535 10.608 15.588 1.00 90.44 124 GLN A C 1
ATOM 982 O O . GLN A 1 124 ? -8.427 10.421 16.413 1.00 90.44 124 GLN A O 1
ATOM 987 N N . GLY A 1 125 ? -7.786 11.057 14.354 1.00 86.50 125 GLY A N 1
ATOM 988 C CA . GLY A 1 125 ? -9.144 11.341 13.880 1.00 86.50 125 GLY A CA 1
ATOM 989 C C . GLY A 1 125 ? -10.058 10.111 13.910 1.00 86.50 125 GLY A C 1
ATOM 990 O O . GLY A 1 125 ? -11.194 10.187 14.373 1.00 86.50 125 GLY A O 1
ATOM 991 N N . VAL A 1 126 ? -9.552 8.951 13.481 1.00 83.75 126 VAL A N 1
ATOM 992 C CA . VAL A 1 126 ? -10.312 7.688 13.505 1.00 83.75 126 VAL A CA 1
ATOM 993 C C . VAL A 1 126 ? -10.590 7.219 14.936 1.00 83.75 126 VAL A C 1
ATOM 995 O O . VAL A 1 126 ? -11.701 6.777 15.233 1.00 83.75 126 VAL A O 1
ATOM 998 N N . LEU A 1 127 ? -9.603 7.321 15.829 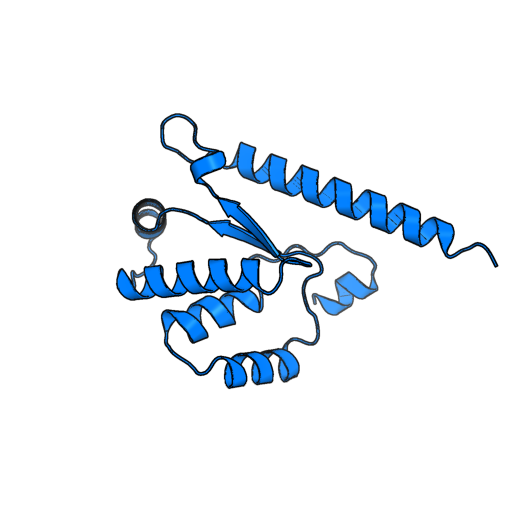1.00 83.06 127 LEU A N 1
ATOM 999 C CA . LEU A 1 127 ? -9.745 6.894 17.222 1.00 83.06 127 LEU A CA 1
ATOM 1000 C C . LEU A 1 127 ? -10.771 7.741 17.984 1.00 83.06 127 LEU A C 1
ATOM 1002 O O . LEU A 1 127 ? -11.593 7.163 18.692 1.00 83.06 127 LEU A O 1
ATOM 1006 N N . HIS A 1 128 ? -10.788 9.066 17.791 1.00 80.88 128 HIS A N 1
ATOM 1007 C CA . HIS A 1 128 ? -11.811 9.933 18.392 1.00 80.88 128 HIS A CA 1
ATOM 1008 C C . HIS A 1 128 ? -13.221 9.520 17.942 1.00 80.88 128 HIS A C 1
ATOM 1010 O O . HIS A 1 128 ? -14.075 9.238 18.780 1.00 80.88 128 HIS A O 1
ATOM 1016 N N . ASN A 1 129 ? -13.432 9.333 16.634 1.00 73.94 129 ASN A N 1
ATOM 1017 C CA . ASN A 1 129 ? -14.732 8.921 16.095 1.00 73.94 129 ASN A CA 1
ATOM 1018 C C . ASN A 1 129 ? -15.201 7.552 16.626 1.00 73.94 129 ASN A C 1
ATOM 1020 O O . ASN A 1 129 ? -16.386 7.365 16.904 1.00 73.94 129 ASN A O 1
ATOM 1024 N N . LYS A 1 130 ? -14.287 6.580 16.786 1.00 70.75 130 LYS A N 1
ATOM 1025 C CA . LYS A 1 130 ? -14.624 5.260 17.354 1.00 70.75 130 LYS A CA 1
ATOM 1026 C C . LYS A 1 130 ? -14.969 5.343 18.849 1.00 70.75 130 LYS A C 1
ATOM 1028 O O . LYS A 1 130 ? -15.864 4.625 19.293 1.00 70.75 130 LYS A O 1
ATOM 1033 N N . MET A 1 131 ? -14.308 6.210 19.621 1.00 65.06 131 MET A N 1
ATOM 1034 C CA . MET A 1 131 ? -14.620 6.427 21.043 1.00 65.06 131 MET A CA 1
ATOM 1035 C C . MET A 1 131 ? -15.976 7.122 21.241 1.00 65.06 131 MET A C 1
ATOM 1037 O O . MET A 1 131 ? -16.740 6.742 22.136 1.00 65.06 131 MET A O 1
ATOM 1041 N N . ASP A 1 132 ? -16.318 8.071 20.370 1.00 65.81 132 ASP A N 1
ATOM 1042 C CA . ASP A 1 132 ? -17.611 8.763 20.397 1.00 65.81 132 ASP A CA 1
ATOM 1043 C C . ASP A 1 132 ? -18.772 7.822 20.025 1.00 65.81 132 ASP A C 1
ATOM 1045 O O . ASP A 1 132 ? -19.816 7.818 20.687 1.00 65.81 132 ASP A O 1
ATOM 1049 N N . ALA A 1 133 ? -18.573 6.951 19.027 1.00 60.34 133 ALA A N 1
ATOM 1050 C CA . ALA A 1 133 ? -19.543 5.926 18.623 1.00 60.34 133 ALA A CA 1
ATOM 1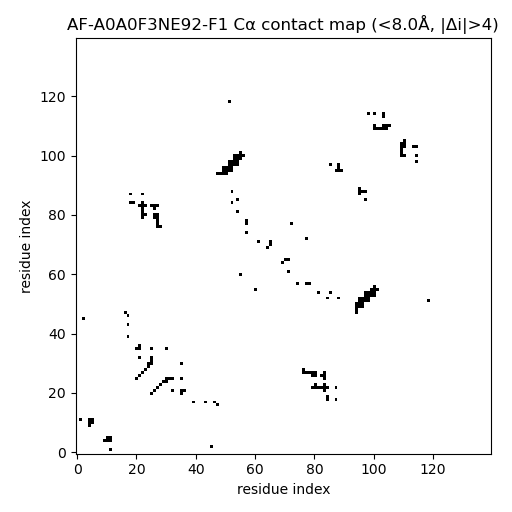051 C C . ALA A 1 133 ? -19.755 4.841 19.702 1.00 60.34 133 ALA A C 1
ATOM 1053 O O . ALA A 1 133 ? -20.879 4.392 19.944 1.00 60.34 133 ALA A O 1
ATOM 1054 N N . ALA A 1 134 ? -18.688 4.443 20.403 1.00 59.97 134 ALA A N 1
ATOM 1055 C CA . ALA A 1 134 ? -18.781 3.507 21.523 1.00 59.97 134 ALA A CA 1
ATOM 1056 C C . ALA A 1 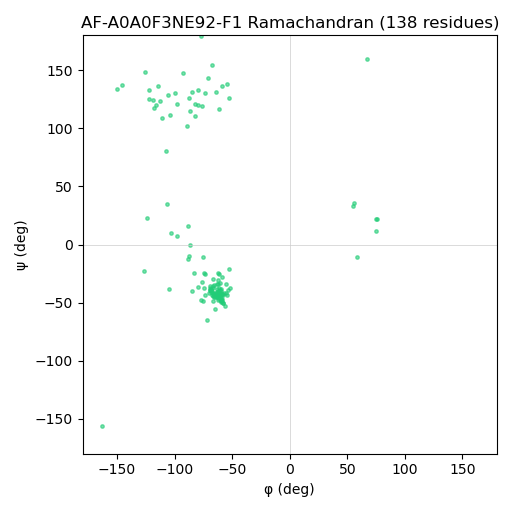134 ? -19.541 4.111 22.720 1.00 59.97 134 ALA A C 1
ATOM 1058 O O . ALA A 1 134 ? -20.315 3.416 23.374 1.00 59.97 134 ALA A O 1
ATOM 1059 N N . SER A 1 135 ? -19.388 5.416 22.966 1.00 55.72 135 SER A N 1
ATOM 1060 C CA . SER A 1 135 ? -20.061 6.130 24.064 1.00 55.72 135 SER A CA 1
ATOM 1061 C C . SER A 1 135 ? -21.554 6.379 23.807 1.00 55.72 135 SER A C 1
ATOM 1063 O O . SER A 1 135 ? -22.337 6.513 24.747 1.00 55.72 135 SER A O 1
ATOM 1065 N N . SER A 1 136 ? -21.973 6.411 22.541 1.00 53.28 136 SER A N 1
ATOM 1066 C CA . SER A 1 136 ? -23.376 6.587 22.135 1.00 53.28 136 SER A CA 1
ATOM 1067 C C . SER A 1 136 ? -24.160 5.269 22.038 1.00 53.28 136 SER A C 1
ATOM 1069 O O . SER A 1 136 ? -25.388 5.292 22.039 1.00 53.28 136 SER A O 1
ATOM 1071 N N . SER A 1 137 ? -23.476 4.121 22.073 1.00 48.75 137 SER A N 1
ATOM 1072 C CA . SER A 1 137 ? -24.087 2.780 22.049 1.00 48.75 137 SER A CA 1
ATOM 1073 C C . SER A 1 137 ? -24.492 2.248 23.440 1.00 48.75 137 SER A C 1
ATOM 1075 O O . SER A 1 137 ? -25.026 1.148 23.542 1.00 48.75 137 SER A O 1
ATOM 1077 N N . VAL A 1 138 ? -24.255 3.015 24.516 1.00 46.25 138 VAL A N 1
ATOM 1078 C CA . VAL A 1 138 ? -24.544 2.636 25.923 1.00 46.25 138 VAL A CA 1
ATOM 1079 C C . VAL A 1 138 ? -25.811 3.325 26.473 1.00 46.25 138 VAL A C 1
ATOM 1081 O O . VAL A 1 138 ? -26.113 3.242 27.658 1.00 46.25 138 VAL A O 1
ATOM 1084 N N . LYS A 1 139 ? -26.603 3.995 25.626 1.00 41.28 139 LYS A N 1
ATOM 1085 C CA . LYS A 1 139 ? -27.920 4.532 26.010 1.00 41.28 139 LYS A CA 1
ATOM 1086 C C . LYS A 1 139 ? -29.059 3.724 25.386 1.00 41.28 139 LYS A C 1
ATOM 1088 O O . LYS A 1 139 ? -29.637 4.174 24.403 1.00 41.28 139 LYS A O 1
ATOM 1093 N N . VAL A 1 140 ? -29.391 2.582 25.993 1.00 37.44 140 VAL A N 1
ATOM 1094 C CA . VAL A 1 140 ? -30.762 2.036 26.079 1.00 37.44 140 VAL A CA 1
ATOM 1095 C C . VAL A 1 140 ? -30.920 1.376 27.440 1.00 37.44 140 VAL A C 1
ATOM 1097 O O . VAL A 1 140 ? -30.044 0.554 27.783 1.00 37.44 140 VAL A O 1
#

Radius of gyration: 17.49 Å; Cα contacts (8 Å, |Δi|>4): 112; chains: 1; bounding box: 53×38×41 Å

Nearest PDB structures (foldseek):
  5h56-assembly1_B  TM=8.751E-01  e=9.144E-06  Aquifex aeolicus VF5
  3uxm-assembly5_A  TM=8.606E-01  e=1.358E-04  Pseudomonas aeruginosa PAO1
  4qga-assembly1_B  TM=8.168E-01  e=7.721E-05  Staphylococcus aureus subsp. aureus MRSA252
  5xb5-assembly1_A  TM=8.299E-01  e=1.640E-04  Aquifex aeolicus VF5
  4eaq-assembly1_B  TM=8.344E-01  e=4.202E-04  Staphylococcus aureus subsp. aureus Mu50

Foldseek 3Di:
DVVVCVVVVHDDDDDDDLLQCCLQCCQLVVPPNVVSVVVCVVPVVDDAQADEAEQEDPVVVVVVVVVVVDDDDDPSSVVRSSVSLVVCCVVPVSHYDYHYLVVQDDPNGRDPVSVVVVVVVVVVVVVVVVVVVVVVVPDD